Protein AF-A0A1M7HIS0-F1 (afdb_monomer)

Structure (mmCIF, N/CA/C/O backbone):
data_AF-A0A1M7HIS0-F1
#
_entry.id   AF-A0A1M7HIS0-F1
#
loop_
_atom_site.group_PDB
_atom_site.id
_atom_site.type_symbol
_atom_site.label_atom_id
_atom_site.label_alt_id
_atom_site.label_comp_id
_atom_site.label_asym_id
_atom_site.label_entity_id
_atom_site.label_seq_id
_atom_site.pdbx_PDB_ins_code
_atom_site.Cartn_x
_atom_site.Cartn_y
_atom_site.Cartn_z
_atom_site.occupancy
_atom_site.B_iso_or_equiv
_atom_site.auth_seq_id
_atom_site.auth_comp_id
_atom_site.auth_asym_id
_atom_site.auth_atom_id
_atom_site.pdbx_PDB_model_num
ATOM 1 N N . MET A 1 1 ? -2.632 57.194 32.884 1.00 37.06 1 MET A N 1
ATOM 2 C CA . MET A 1 1 ? -2.176 55.963 32.202 1.00 37.06 1 MET A CA 1
ATOM 3 C C . MET A 1 1 ? -2.025 54.910 33.294 1.00 37.06 1 MET A C 1
ATOM 5 O O . MET A 1 1 ? -1.123 55.061 34.099 1.00 37.06 1 MET A O 1
ATOM 9 N N . ALA A 1 2 ? -3.115 54.205 33.634 1.00 34.66 2 ALA A N 1
ATOM 10 C CA . ALA A 1 2 ? -3.348 52.777 33.327 1.00 34.66 2 ALA A CA 1
ATOM 11 C C . ALA A 1 2 ? -2.191 51.899 33.863 1.00 34.66 2 ALA A C 1
ATOM 13 O O . ALA A 1 2 ? -1.067 52.081 33.424 1.00 34.66 2 ALA A O 1
ATOM 14 N N . ASN A 1 3 ? -2.358 50.978 34.816 1.00 36.12 3 ASN A N 1
ATOM 15 C CA . ASN A 1 3 ? -3.342 49.897 34.846 1.00 36.12 3 ASN A CA 1
ATOM 16 C C . ASN A 1 3 ? -3.381 49.241 36.252 1.00 36.12 3 ASN A C 1
ATOM 18 O O . ASN A 1 3 ? -2.328 48.902 36.793 1.00 36.12 3 ASN A O 1
ATOM 22 N N . GLU A 1 4 ? -4.575 49.052 36.818 1.00 37.16 4 GLU A N 1
ATOM 23 C CA . GLU A 1 4 ? -4.852 48.099 37.906 1.00 37.16 4 GLU A CA 1
ATOM 24 C C . GLU A 1 4 ? -4.937 46.672 37.331 1.00 37.16 4 GLU A C 1
ATOM 26 O O . GLU A 1 4 ? -5.212 46.532 36.147 1.00 37.16 4 GLU A O 1
ATOM 31 N N . THR A 1 5 ? -4.730 45.631 38.151 1.00 46.78 5 THR A N 1
ATOM 32 C CA . THR A 1 5 ? -5.273 44.238 38.075 1.00 46.78 5 THR A CA 1
ATOM 33 C C . THR A 1 5 ? -4.221 43.283 38.668 1.00 46.78 5 THR A C 1
ATOM 35 O O . THR A 1 5 ? -3.209 42.982 38.046 1.00 46.78 5 THR A O 1
ATOM 38 N N . ILE A 1 6 ? -4.272 43.011 39.976 1.00 43.75 6 ILE A N 1
ATOM 39 C CA . ILE A 1 6 ? -4.890 41.818 40.597 1.00 43.75 6 ILE A CA 1
ATOM 40 C C . ILE A 1 6 ? -4.228 40.502 40.143 1.00 43.75 6 ILE A C 1
ATOM 42 O O . ILE A 1 6 ? -4.586 39.908 39.132 1.00 43.75 6 ILE A O 1
ATOM 46 N N . PHE A 1 7 ? -3.302 40.009 40.972 1.00 39.84 7 PHE A N 1
ATOM 47 C CA . PHE A 1 7 ? -2.852 38.616 40.980 1.00 39.84 7 PHE A CA 1
ATOM 48 C C . PHE A 1 7 ? -3.925 37.777 41.695 1.00 39.84 7 PHE A C 1
ATOM 50 O O . PHE A 1 7 ? -3.971 37.717 42.925 1.00 39.84 7 PHE A O 1
ATOM 57 N N . ALA A 1 8 ? -4.832 37.167 40.934 1.00 41.25 8 ALA A N 1
ATOM 58 C CA . ALA A 1 8 ? -5.774 36.193 41.472 1.00 41.25 8 ALA A CA 1
ATOM 59 C C . ALA A 1 8 ? -5.041 34.865 41.732 1.00 41.25 8 ALA A C 1
ATOM 61 O O . ALA A 1 8 ? -4.539 34.226 40.809 1.00 41.25 8 ALA A O 1
ATOM 62 N N . ARG A 1 9 ? -4.983 34.452 43.005 1.00 35.56 9 ARG A N 1
ATOM 63 C CA . ARG A 1 9 ? -4.682 33.072 43.409 1.00 35.56 9 ARG A CA 1
ATOM 64 C C . ARG A 1 9 ? -5.727 32.148 42.777 1.00 35.56 9 ARG A C 1
ATOM 66 O O . ARG A 1 9 ? -6.911 32.279 43.065 1.00 35.56 9 ARG A O 1
ATOM 73 N N . GLN A 1 10 ? -5.292 31.211 41.941 1.00 39.22 10 GLN A N 1
ATOM 74 C CA . GLN A 1 10 ? -6.091 30.036 41.607 1.00 39.22 10 GLN A CA 1
ATOM 75 C C . GLN A 1 10 ? -5.966 29.031 42.752 1.00 39.22 10 GLN A C 1
ATOM 77 O O . GLN A 1 10 ? -4.927 28.393 42.925 1.00 39.22 10 GLN A O 1
ATOM 82 N N . ASP A 1 11 ? -7.035 28.895 43.531 1.00 35.03 11 ASP A N 1
ATOM 83 C CA . ASP A 1 11 ? -7.214 27.790 44.464 1.00 35.03 11 ASP A CA 1
ATOM 84 C C . ASP A 1 11 ? -7.424 26.502 43.657 1.00 35.03 11 ASP A C 1
ATOM 86 O O . ASP A 1 11 ? -8.519 26.198 43.178 1.00 35.03 11 ASP A O 1
ATOM 90 N N . ASN A 1 12 ? -6.342 25.746 43.469 1.00 37.78 12 ASN A N 1
ATOM 91 C CA . ASN A 1 12 ? -6.375 24.436 42.835 1.00 37.78 12 ASN A CA 1
ATOM 92 C C . ASN A 1 12 ? -7.004 23.424 43.807 1.00 37.78 12 ASN A C 1
ATOM 94 O O . ASN A 1 12 ? -6.321 22.762 44.591 1.00 37.78 12 ASN A O 1
ATOM 98 N N . LYS A 1 13 ? -8.337 23.348 43.803 1.00 37.91 13 LYS A N 1
ATOM 99 C CA . LYS A 1 13 ? -9.093 22.335 44.539 1.00 37.91 13 LYS A CA 1
ATOM 100 C C . LYS A 1 13 ? -8.901 20.989 43.842 1.00 37.91 13 LYS A C 1
ATOM 102 O O . LYS A 1 13 ? -9.605 20.663 42.891 1.00 37.91 13 LYS A O 1
ATOM 107 N N . VAL A 1 14 ? -7.946 20.209 44.345 1.00 34.69 14 VAL A N 1
ATOM 108 C CA . VAL A 1 14 ? -7.766 18.791 44.019 1.00 34.69 14 VAL A CA 1
ATOM 109 C C . VAL A 1 14 ? -9.057 18.059 44.389 1.00 34.69 14 VAL A C 1
ATOM 111 O O . VAL A 1 14 ? -9.329 17.793 45.560 1.00 34.69 14 VAL A O 1
ATOM 114 N N . VAL A 1 15 ? -9.897 17.777 43.395 1.00 37.09 15 VAL A N 1
ATOM 115 C CA . VAL A 1 15 ? -11.050 16.893 43.562 1.00 37.09 15 VAL A CA 1
ATOM 116 C C . VAL A 1 15 ? -10.524 15.468 43.459 1.00 37.09 15 VAL A C 1
ATOM 118 O O . VAL A 1 15 ? -10.283 14.955 42.370 1.00 37.09 15 VAL A O 1
ATOM 121 N N . ALA A 1 16 ? -10.321 14.839 44.615 1.00 36.25 16 ALA A N 1
ATOM 122 C CA . ALA A 1 16 ? -10.183 13.396 44.705 1.00 36.25 16 ALA A CA 1
ATOM 123 C C . ALA A 1 16 ? -11.485 12.760 44.193 1.00 36.25 16 ALA A C 1
ATOM 125 O O . ALA A 1 16 ? -12.543 12.935 44.799 1.00 36.25 16 ALA A O 1
ATOM 126 N N . VAL A 1 17 ? -11.412 12.053 43.065 1.00 37.41 17 VAL A N 1
ATOM 127 C CA . VAL A 1 17 ? -12.496 11.191 42.586 1.00 37.41 17 VAL A CA 1
ATOM 128 C C . VAL A 1 17 ? -12.110 9.750 42.880 1.00 37.41 17 VAL A C 1
ATOM 130 O O . VAL A 1 17 ? -10.988 9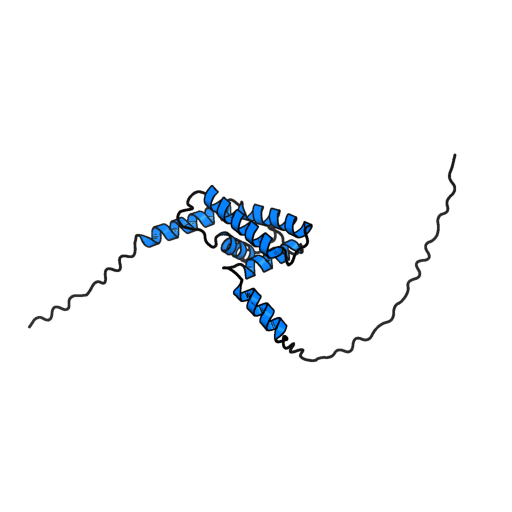.319 42.629 1.00 37.41 17 VAL A O 1
ATOM 133 N N . ALA A 1 18 ? -13.063 9.072 43.504 1.00 37.25 18 ALA A N 1
ATOM 134 C CA . ALA A 1 18 ? -12.930 7.821 44.214 1.00 37.25 18 ALA A CA 1
ATOM 135 C C . ALA A 1 18 ? -12.470 6.637 43.353 1.00 37.25 18 ALA A C 1
ATOM 137 O 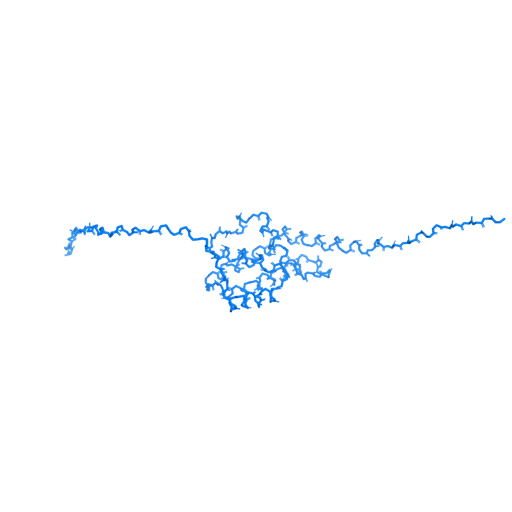O . ALA A 1 18 ? -12.907 6.440 42.218 1.00 37.25 18 ALA A O 1
ATOM 138 N N . ASP A 1 19 ? -11.646 5.818 44.000 1.00 37.44 19 ASP A N 1
ATOM 139 C CA . ASP A 1 19 ? -11.309 4.439 43.676 1.00 37.44 19 ASP A CA 1
ATOM 140 C C . ASP A 1 19 ? -12.570 3.623 43.340 1.00 37.44 19 ASP A C 1
ATOM 142 O O . ASP A 1 19 ? -13.449 3.414 44.178 1.00 37.44 19 ASP A O 1
ATOM 146 N N . SER A 1 20 ? -12.679 3.191 42.084 1.00 43.84 20 SER A N 1
ATOM 147 C CA . SER A 1 20 ? -13.661 2.196 41.659 1.00 43.84 20 SER A CA 1
ATOM 148 C C . SER A 1 20 ? -12.930 0.891 41.396 1.00 43.84 20 SER A C 1
ATOM 150 O O . SER A 1 20 ? -12.387 0.653 40.318 1.00 43.84 20 SER A O 1
ATOM 152 N N . THR A 1 21 ? -12.955 0.046 42.420 1.00 39.78 21 THR A N 1
ATOM 153 C CA . THR A 1 21 ? -12.599 -1.372 42.411 1.00 39.78 21 THR A CA 1
ATOM 154 C C . THR A 1 21 ? -13.167 -2.089 41.179 1.00 39.78 21 THR A C 1
ATOM 156 O O . THR A 1 21 ? -14.321 -2.522 41.134 1.00 39.78 21 THR A O 1
ATOM 159 N N . ARG A 1 22 ? -12.336 -2.251 40.143 1.00 36.84 22 ARG A N 1
ATOM 160 C CA . ARG A 1 22 ? -12.665 -3.075 38.979 1.00 36.84 22 ARG A CA 1
ATOM 161 C C . ARG A 1 22 ? -12.448 -4.537 39.354 1.00 36.84 22 ARG A C 1
ATOM 163 O O . ARG A 1 22 ? -11.321 -5.016 39.373 1.00 36.84 22 ARG A O 1
ATOM 170 N N . LYS A 1 23 ? -13.547 -5.241 39.643 1.00 39.19 23 LYS A N 1
ATOM 171 C CA . LYS A 1 23 ? -13.586 -6.708 39.728 1.00 39.19 23 LYS A CA 1
ATOM 172 C C . LYS A 1 23 ? -12.893 -7.313 38.502 1.00 39.19 23 LYS A C 1
ATOM 174 O O . LYS A 1 23 ? -13.383 -7.171 37.379 1.00 39.19 23 LYS A O 1
ATOM 179 N N . GLU A 1 24 ? -11.782 -8.005 38.733 1.00 42.56 24 GLU A N 1
ATOM 180 C CA . GLU A 1 24 ? -11.226 -8.972 37.794 1.00 42.56 24 GLU A CA 1
ATOM 181 C C . GLU A 1 24 ? -12.292 -10.037 37.525 1.00 42.56 24 GLU A C 1
ATOM 183 O O . GLU A 1 24 ? -12.620 -10.856 38.381 1.00 42.56 24 GLU A O 1
ATOM 188 N N . SER A 1 25 ? -12.871 -10.003 36.327 1.00 43.59 25 SER A N 1
ATOM 189 C CA . SER A 1 25 ? -13.563 -11.160 35.774 1.00 43.59 25 SER A CA 1
ATOM 190 C C . SER A 1 25 ? -12.590 -11.847 34.829 1.00 43.59 25 SER A C 1
ATOM 192 O O . SER A 1 25 ? -12.404 -11.457 33.678 1.00 43.59 25 SER A O 1
ATOM 194 N N . THR A 1 26 ? -11.946 -12.888 35.345 1.00 50.12 26 THR A N 1
ATOM 195 C CA . THR A 1 26 ? -11.249 -13.929 34.588 1.00 50.12 26 THR A CA 1
ATOM 196 C C . THR A 1 26 ? -12.270 -14.764 33.806 1.00 50.12 26 THR A C 1
ATOM 198 O O . THR A 1 26 ? -12.455 -15.956 34.023 1.00 50.12 26 THR A O 1
ATOM 201 N N . GLY A 1 27 ? -12.986 -14.122 32.885 1.00 42.59 27 GLY A N 1
ATOM 202 C CA . GLY A 1 27 ? -13.802 -14.792 31.885 1.00 42.59 27 GLY A CA 1
ATOM 203 C C . GLY A 1 27 ? -13.001 -14.878 30.598 1.00 42.59 27 GLY A C 1
ATOM 204 O O . GLY A 1 27 ? -12.627 -13.850 30.042 1.00 42.59 27 GLY A O 1
ATOM 205 N N . LYS A 1 28 ? -12.738 -16.089 30.098 1.00 54.22 28 LYS A N 1
ATOM 206 C CA . LYS A 1 28 ? -12.338 -16.290 28.699 1.00 54.22 28 LYS A CA 1
ATOM 207 C C . LYS A 1 28 ? -13.404 -15.639 27.815 1.00 54.22 28 LYS A C 1
ATOM 209 O O . LYS A 1 28 ? -14.455 -16.227 27.577 1.00 54.22 28 LYS A O 1
ATOM 214 N N . VAL A 1 29 ? -13.147 -14.422 27.347 1.00 49.34 29 VAL A N 1
ATOM 215 C CA . VAL A 1 29 ? -14.004 -13.738 26.381 1.00 49.34 29 VAL A CA 1
ATOM 216 C C . VAL A 1 29 ? -13.754 -14.397 25.025 1.00 49.34 29 VAL A C 1
ATOM 218 O O . VAL A 1 29 ? -12.969 -13.916 24.214 1.00 49.34 29 VAL A O 1
ATOM 221 N N . SER A 1 30 ? -14.404 -15.533 24.776 1.00 57.59 30 SER A N 1
ATOM 222 C CA . SER A 1 30 ? -14.676 -15.952 23.404 1.00 57.59 30 SER A CA 1
ATOM 223 C C . SER A 1 30 ? -15.730 -14.984 22.869 1.00 57.59 30 SER A C 1
ATOM 225 O O . SER A 1 30 ? -16.927 -15.176 23.055 1.00 57.59 30 SER A O 1
ATOM 227 N N . LYS A 1 31 ? -15.281 -13.858 22.308 1.00 64.31 31 LYS A N 1
ATOM 228 C CA . LYS A 1 31 ? -16.148 -12.956 21.545 1.00 64.31 31 LYS A CA 1
ATOM 229 C C . LYS A 1 31 ? -16.500 -13.682 20.252 1.00 64.31 31 LYS A C 1
ATOM 231 O O . LYS A 1 31 ? -15.725 -13.671 19.300 1.00 64.31 31 LYS A O 1
ATOM 236 N N . THR A 1 32 ? -17.645 -14.351 20.229 1.00 75.50 32 THR A N 1
ATOM 237 C CA . THR A 1 32 ? -18.274 -14.760 18.975 1.00 75.50 32 THR A CA 1
ATOM 238 C C . THR A 1 32 ? -18.645 -13.484 18.222 1.00 75.50 32 THR A C 1
ATOM 240 O O . THR A 1 32 ? -19.457 -12.705 18.722 1.00 75.50 32 THR A O 1
ATOM 243 N N . LEU A 1 33 ? -18.013 -13.236 17.069 1.00 77.88 33 LEU A N 1
ATOM 244 C CA . LEU A 1 33 ? -18.424 -12.167 16.153 1.00 77.88 33 LEU A CA 1
ATOM 245 C C . LEU A 1 33 ? -19.894 -12.379 15.789 1.00 77.88 33 LEU A C 1
ATOM 247 O O . LEU A 1 33 ? -20.310 -13.515 15.553 1.00 77.88 33 LEU A O 1
ATOM 251 N N . SER A 1 34 ? -20.676 -11.306 15.740 1.00 89.75 34 SER A N 1
ATOM 252 C CA . SER A 1 34 ? -22.050 -11.403 15.255 1.00 89.75 34 SER A CA 1
ATOM 253 C C . SER A 1 34 ? -22.068 -11.804 13.776 1.00 89.75 34 SER A C 1
ATOM 255 O O . SER A 1 34 ? -21.157 -11.476 13.009 1.00 89.75 34 SER A O 1
ATOM 257 N N . ASP A 1 35 ? -23.143 -12.461 13.335 1.00 89.12 35 ASP A N 1
ATOM 258 C CA . ASP A 1 35 ? -23.316 -12.842 11.926 1.00 89.12 35 ASP A CA 1
ATOM 259 C C . ASP A 1 35 ? -23.242 -11.637 10.975 1.00 89.12 35 ASP A C 1
ATOM 261 O O . ASP A 1 35 ? -22.840 -11.768 9.817 1.00 89.12 35 ASP A O 1
ATOM 265 N N . MET A 1 36 ? -23.624 -10.450 11.453 1.00 92.06 36 MET A N 1
ATOM 266 C CA . MET A 1 36 ? -23.539 -9.206 10.688 1.00 92.06 36 MET A CA 1
ATOM 267 C C . MET A 1 36 ? -22.093 -8.739 10.533 1.00 92.06 36 MET A C 1
ATOM 269 O O . MET A 1 36 ? -21.671 -8.453 9.413 1.00 92.06 36 MET A O 1
ATOM 273 N N . GLU A 1 37 ? -21.311 -8.726 11.612 1.00 92.69 37 GLU A N 1
ATOM 274 C CA . GLU A 1 37 ? -19.883 -8.389 11.557 1.00 92.69 37 GLU A CA 1
ATOM 275 C C . GLU A 1 37 ? -19.120 -9.372 10.660 1.00 92.69 37 GLU A C 1
ATOM 277 O O . GLU A 1 37 ? -18.329 -8.956 9.813 1.00 92.69 37 GLU A O 1
ATOM 282 N N . ALA A 1 38 ? -19.424 -10.670 10.754 1.00 92.75 38 ALA A N 1
ATOM 283 C CA . ALA A 1 38 ? -18.827 -11.687 9.893 1.00 92.75 38 ALA A CA 1
ATOM 284 C C . ALA A 1 38 ? -19.143 -11.456 8.402 1.00 92.75 38 ALA A C 1
ATOM 286 O O . ALA A 1 38 ? -18.269 -11.621 7.545 1.00 92.75 38 ALA A O 1
ATOM 287 N N . LYS A 1 39 ? -20.373 -11.035 8.070 1.00 94.62 39 LYS A N 1
ATOM 288 C CA . LYS A 1 39 ? -20.764 -10.676 6.694 1.00 94.62 39 LYS A CA 1
ATOM 289 C C . LYS A 1 39 ? -20.040 -9.427 6.195 1.00 94.62 39 LYS A C 1
ATOM 291 O O . LYS A 1 39 ? -19.602 -9.416 5.046 1.00 94.62 39 LYS A O 1
ATOM 296 N N . VAL A 1 40 ? -19.892 -8.405 7.038 1.00 93.31 40 VAL A N 1
ATOM 297 C CA . VAL A 1 40 ? -19.150 -7.179 6.698 1.00 93.31 40 VAL A CA 1
ATOM 298 C C . VAL A 1 40 ? -17.685 -7.505 6.412 1.00 93.31 40 VAL A C 1
ATOM 300 O O . VAL A 1 40 ? -17.183 -7.138 5.352 1.00 93.31 40 VAL A O 1
ATOM 303 N N . ILE A 1 41 ? -17.032 -8.276 7.287 1.00 93.06 41 ILE A N 1
ATOM 304 C CA . ILE A 1 41 ? -15.637 -8.704 7.104 1.00 93.06 41 ILE A CA 1
ATOM 305 C C . ILE A 1 41 ? -15.489 -9.527 5.822 1.00 93.06 41 ILE A C 1
ATOM 307 O O . ILE A 1 41 ? -14.595 -9.263 5.022 1.00 93.06 41 ILE A O 1
ATOM 311 N N . ARG A 1 42 ? -16.389 -10.489 5.571 1.00 94.88 42 ARG A N 1
ATOM 312 C CA . ARG A 1 42 ? -16.368 -11.279 4.330 1.00 94.88 42 ARG A CA 1
ATOM 313 C C . ARG A 1 42 ? -16.458 -10.384 3.095 1.00 94.88 42 ARG A C 1
ATOM 315 O O . ARG A 1 42 ? -15.688 -10.583 2.162 1.00 94.88 42 ARG A O 1
ATOM 322 N N . ARG A 1 43 ? -17.376 -9.413 3.089 1.00 95.12 43 ARG A N 1
ATOM 323 C CA . ARG A 1 43 ? -17.559 -8.498 1.956 1.00 95.12 43 ARG A CA 1
ATOM 324 C C . ARG A 1 43 ? -16.338 -7.609 1.745 1.00 95.12 43 ARG A C 1
ATOM 326 O O . ARG A 1 43 ? -15.933 -7.412 0.607 1.00 95.12 43 ARG A O 1
ATOM 333 N N . PHE A 1 44 ? -15.742 -7.114 2.828 1.00 93.50 44 PHE A N 1
ATOM 334 C CA . PHE A 1 44 ? -14.494 -6.361 2.771 1.00 93.50 44 PHE A CA 1
ATOM 335 C C . PHE A 1 44 ? -13.385 -7.195 2.123 1.00 93.50 44 PHE A C 1
ATOM 337 O O . PHE A 1 44 ? -12.845 -6.781 1.104 1.00 93.50 44 PHE A O 1
ATOM 344 N N . LEU A 1 45 ? -13.124 -8.404 2.632 1.00 94.50 45 LEU A N 1
ATOM 345 C CA . LEU A 1 45 ? -12.077 -9.290 2.110 1.00 94.50 45 LEU A CA 1
ATOM 346 C C . LEU A 1 45 ? -12.300 -9.689 0.643 1.00 94.50 45 LEU A C 1
ATOM 348 O O . LEU A 1 45 ? -11.339 -9.809 -0.107 1.00 94.50 45 LEU A O 1
ATOM 352 N N . GLN A 1 46 ? -13.555 -9.878 0.223 1.00 95.44 46 GLN A N 1
ATOM 353 C CA . GLN A 1 46 ? -13.905 -10.184 -1.171 1.00 95.44 46 GLN A CA 1
ATOM 354 C C . GLN A 1 46 ? -13.623 -9.029 -2.140 1.00 95.44 46 GLN A C 1
ATOM 356 O O . GLN A 1 46 ? -13.452 -9.275 -3.330 1.00 95.44 46 GLN A O 1
ATOM 361 N N . ASN A 1 47 ? -13.587 -7.795 -1.637 1.00 94.25 47 ASN A N 1
ATOM 362 C CA . ASN A 1 47 ? -13.354 -6.596 -2.435 1.00 94.25 47 ASN A CA 1
ATOM 363 C C . ASN A 1 47 ? -11.885 -6.149 -2.439 1.00 94.25 47 ASN A C 1
ATOM 365 O O . ASN A 1 47 ? -11.570 -5.159 -3.095 1.00 94.25 47 ASN A O 1
ATOM 369 N N . LEU A 1 48 ? -10.995 -6.833 -1.714 1.00 94.75 48 LEU A N 1
ATOM 370 C CA . LEU A 1 48 ? -9.575 -6.494 -1.696 1.00 94.75 48 LEU A CA 1
ATOM 371 C C . LEU A 1 48 ? -8.870 -7.021 -2.944 1.00 94.75 48 LEU A C 1
ATOM 373 O O . LEU A 1 48 ? -8.984 -8.192 -3.309 1.00 94.75 48 LEU A O 1
ATOM 377 N N . GLY A 1 49 ? -8.090 -6.147 -3.566 1.00 94.12 49 GLY A N 1
ATOM 378 C CA . GLY A 1 49 ? -7.134 -6.493 -4.597 1.00 94.12 49 GLY A CA 1
ATOM 379 C C . GLY A 1 49 ? -5.840 -7.103 -4.040 1.00 94.12 49 GLY A C 1
ATOM 380 O O . GLY A 1 49 ? -5.639 -7.217 -2.824 1.00 94.12 49 GLY A O 1
ATOM 381 N N . PRO A 1 50 ? -4.917 -7.491 -4.936 1.00 95.06 50 PRO A N 1
ATOM 382 C CA . PRO A 1 50 ? -3.625 -8.052 -4.557 1.00 95.06 50 PRO A CA 1
ATOM 383 C C . PRO A 1 50 ? -2.847 -7.132 -3.612 1.00 95.06 50 PRO A C 1
ATOM 385 O O . PRO A 1 50 ? -2.671 -5.949 -3.901 1.00 95.06 50 PRO A O 1
ATOM 388 N N . TYR A 1 51 ? -2.367 -7.697 -2.499 1.00 96.94 51 TYR A N 1
ATOM 389 C CA . TYR A 1 51 ? -1.567 -7.017 -1.466 1.00 96.94 51 TYR A CA 1
ATOM 390 C C . TYR A 1 51 ? -2.245 -5.804 -0.801 1.00 96.94 51 TYR A C 1
ATOM 392 O O . TYR A 1 51 ? -1.623 -5.109 -0.002 1.00 96.94 51 TYR A O 1
ATOM 400 N N . GLU A 1 52 ? -3.518 -5.543 -1.103 1.00 96.50 52 GLU A N 1
ATOM 401 C CA . GLU A 1 52 ? -4.217 -4.339 -0.653 1.00 96.50 52 GLU A CA 1
ATOM 402 C C . GLU A 1 52 ? -4.466 -4.352 0.856 1.00 96.50 52 GLU A C 1
ATOM 404 O O . GLU A 1 52 ? -4.362 -3.315 1.498 1.00 96.50 52 GLU A O 1
ATOM 409 N N . ALA A 1 53 ? -4.732 -5.525 1.438 1.00 96.31 53 ALA A N 1
ATOM 410 C CA . ALA A 1 53 ? -4.933 -5.672 2.880 1.00 96.31 53 ALA A CA 1
ATOM 411 C C . ALA A 1 53 ? -3.725 -5.160 3.684 1.00 96.31 53 ALA A C 1
ATOM 413 O O . ALA A 1 53 ? -3.875 -4.364 4.611 1.00 96.31 53 ALA A O 1
ATOM 414 N N . ASP A 1 54 ? -2.528 -5.614 3.307 1.00 97.25 54 ASP A N 1
ATOM 415 C CA . ASP A 1 54 ? -1.285 -5.258 3.987 1.00 97.25 54 ASP A CA 1
ATOM 416 C C . ASP A 1 54 ? -0.935 -3.788 3.756 1.00 97.25 54 ASP A C 1
ATOM 418 O O . ASP A 1 54 ? -0.550 -3.093 4.695 1.00 97.25 54 ASP A O 1
ATOM 422 N N . ALA A 1 55 ? -1.135 -3.296 2.530 1.00 97.62 55 ALA A N 1
ATOM 423 C CA . ALA A 1 55 ? -0.919 -1.894 2.201 1.00 97.62 55 ALA A CA 1
ATOM 424 C C . ALA A 1 55 ? -1.866 -0.970 2.983 1.00 97.62 55 ALA A C 1
ATOM 426 O O . ALA A 1 55 ? -1.413 0.029 3.535 1.00 97.62 55 ALA A O 1
ATOM 427 N N . LEU A 1 56 ? -3.151 -1.329 3.108 1.00 97.19 56 LEU A N 1
ATOM 428 C CA . LEU A 1 56 ? -4.123 -0.592 3.922 1.00 97.19 56 LEU A CA 1
ATOM 429 C C . LEU A 1 56 ? -3.728 -0.585 5.396 1.00 97.19 56 LEU A C 1
ATOM 431 O O . LEU A 1 56 ? -3.766 0.466 6.028 1.00 97.19 56 LEU A O 1
ATOM 435 N N . ARG A 1 57 ? -3.310 -1.731 5.948 1.00 96.81 57 ARG A N 1
ATOM 436 C CA . ARG A 1 57 ? -2.846 -1.811 7.341 1.00 96.81 57 ARG A CA 1
ATOM 437 C C . ARG A 1 57 ? -1.707 -0.823 7.602 1.00 96.81 57 ARG A C 1
ATOM 439 O O . ARG A 1 57 ? -1.729 -0.133 8.619 1.00 96.81 57 ARG A O 1
ATOM 446 N N . ILE A 1 58 ? -0.719 -0.779 6.709 1.00 97.75 58 ILE A N 1
ATOM 447 C CA . ILE A 1 58 ? 0.452 0.098 6.841 1.00 97.75 58 ILE A CA 1
ATOM 448 C C . ILE A 1 58 ? 0.041 1.557 6.673 1.00 97.75 58 ILE A C 1
ATOM 450 O O . ILE A 1 58 ? 0.354 2.375 7.530 1.00 97.75 58 ILE A O 1
ATOM 454 N N . ALA A 1 59 ? -0.716 1.880 5.626 1.00 97.06 59 ALA A N 1
ATOM 455 C CA . ALA A 1 59 ? -1.105 3.253 5.342 1.00 97.06 59 ALA A CA 1
ATOM 456 C C . ALA A 1 59 ? -2.016 3.845 6.435 1.00 97.06 59 ALA A C 1
ATOM 458 O O . ALA A 1 59 ? -1.863 5.008 6.794 1.00 97.06 59 ALA A O 1
ATOM 459 N N . ILE A 1 60 ? -2.900 3.045 7.045 1.00 96.31 60 ILE A N 1
ATOM 460 C CA . ILE A 1 60 ? -3.676 3.466 8.225 1.00 96.31 60 ILE A CA 1
ATOM 461 C C . ILE A 1 60 ? -2.751 3.718 9.424 1.00 96.31 60 ILE A C 1
ATOM 463 O O . ILE A 1 60 ? -2.914 4.712 10.127 1.00 96.31 60 ILE A O 1
ATOM 467 N N . ALA A 1 61 ? -1.752 2.861 9.658 1.00 96.12 61 ALA A N 1
ATOM 468 C CA . ALA A 1 61 ? -0.778 3.087 10.727 1.00 96.12 61 ALA A CA 1
ATOM 469 C C . ALA A 1 61 ? 0.056 4.361 10.494 1.00 96.12 61 ALA A C 1
ATOM 471 O O . ALA A 1 61 ? 0.357 5.068 11.457 1.00 96.12 61 ALA A O 1
ATOM 472 N N . MET A 1 62 ? 0.371 4.675 9.234 1.00 96.00 62 MET A N 1
ATOM 473 C CA . MET A 1 62 ? 1.011 5.933 8.846 1.00 96.00 62 MET A CA 1
ATOM 474 C C . MET A 1 62 ? 0.099 7.139 9.095 1.00 96.00 62 MET A C 1
ATOM 476 O O . MET A 1 62 ? 0.517 8.107 9.720 1.00 96.00 62 MET A O 1
ATOM 480 N N . ALA A 1 63 ? -1.175 7.058 8.700 1.00 95.56 63 ALA A N 1
ATOM 481 C CA . ALA A 1 63 ? -2.165 8.110 8.942 1.00 95.56 63 ALA A CA 1
ATOM 482 C C . ALA A 1 63 ? -2.419 8.375 10.441 1.00 95.56 63 ALA A C 1
ATOM 484 O O . ALA A 1 63 ? -2.720 9.502 10.840 1.00 95.56 63 ALA A O 1
ATOM 485 N N . ASP A 1 64 ? -2.275 7.348 11.281 1.00 94.25 64 ASP A N 1
ATOM 486 C CA . ASP A 1 64 ? -2.311 7.456 12.743 1.00 94.25 64 ASP A CA 1
ATOM 487 C C . ASP A 1 64 ? -1.007 8.021 13.346 1.00 94.25 64 ASP A C 1
ATOM 489 O O . ASP A 1 64 ? -0.929 8.206 14.562 1.00 94.25 64 ASP A O 1
ATOM 493 N N . GLY A 1 65 ? 0.033 8.252 12.537 1.00 93.25 65 GLY A N 1
ATOM 494 C CA . GLY A 1 65 ? 1.350 8.713 12.984 1.00 93.25 65 GLY A CA 1
ATOM 495 C C . GLY A 1 65 ? 2.141 7.673 13.783 1.00 93.25 65 GLY A C 1
ATOM 496 O O . GLY A 1 65 ? 3.036 8.030 14.546 1.00 93.25 65 GLY A O 1
ATOM 497 N N . LYS A 1 66 ? 1.797 6.382 13.666 1.00 94.25 66 LYS A N 1
ATOM 498 C CA . LYS A 1 66 ? 2.493 5.285 14.369 1.00 94.25 66 LYS A CA 1
ATOM 499 C C . LYS A 1 66 ? 3.788 4.880 13.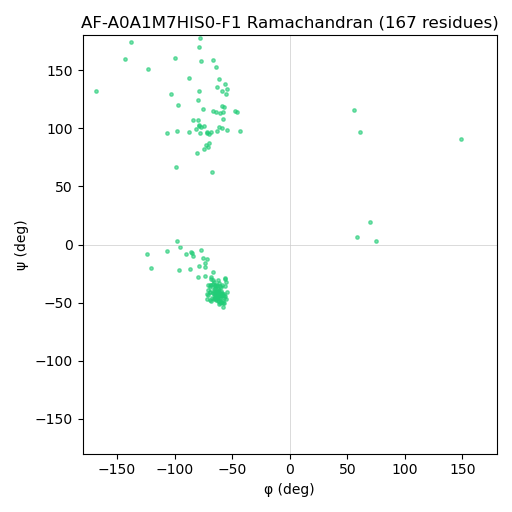673 1.00 94.25 66 LYS A C 1
ATOM 501 O O . LYS A 1 66 ? 4.688 4.357 14.323 1.00 94.25 66 LYS A O 1
ATOM 506 N N . VAL A 1 67 ? 3.827 5.075 12.362 1.00 93.69 67 VAL A N 1
ATOM 507 C CA . VAL A 1 67 ? 4.961 4.824 11.475 1.00 93.69 67 VAL A CA 1
ATOM 508 C C . VAL A 1 67 ? 4.981 5.922 10.413 1.00 93.69 67 VAL A C 1
ATOM 510 O O . VAL A 1 67 ? 3.969 6.561 10.157 1.00 93.69 67 VAL A O 1
ATOM 513 N N . ASP A 1 68 ? 6.121 6.127 9.784 1.00 92.25 68 ASP A N 1
ATOM 514 C CA . ASP A 1 68 ? 6.317 7.008 8.636 1.00 92.25 68 ASP A CA 1
ATOM 515 C C . ASP A 1 68 ? 7.228 6.304 7.623 1.00 92.25 68 ASP A C 1
ATOM 517 O O . ASP A 1 68 ? 7.779 5.239 7.905 1.00 92.25 68 ASP A O 1
ATOM 521 N N . ILE A 1 69 ? 7.419 6.906 6.450 1.00 91.12 69 ILE A N 1
ATOM 522 C CA . ILE A 1 69 ? 8.224 6.338 5.357 1.00 91.12 69 ILE A CA 1
ATOM 523 C C . ILE A 1 69 ? 9.662 6.002 5.799 1.00 91.12 69 ILE A C 1
ATOM 525 O O . ILE A 1 69 ? 10.276 5.074 5.276 1.00 91.12 69 ILE A O 1
ATOM 529 N N . THR A 1 70 ? 10.202 6.741 6.773 1.00 90.44 70 THR A N 1
ATOM 530 C CA . THR A 1 70 ? 11.585 6.596 7.252 1.00 90.44 70 THR A CA 1
ATOM 531 C C . THR A 1 70 ? 11.736 5.532 8.338 1.00 90.44 70 THR A C 1
ATOM 533 O O . THR A 1 70 ? 12.830 5.012 8.550 1.00 90.44 70 THR A O 1
ATOM 536 N N . THR A 1 71 ? 10.638 5.187 9.010 1.00 94.31 71 THR A N 1
ATOM 537 C CA . THR A 1 71 ? 10.588 4.250 10.138 1.00 94.31 71 THR A CA 1
ATOM 538 C C . THR A 1 71 ? 9.972 2.902 9.770 1.00 94.31 71 THR A C 1
ATOM 540 O O . THR A 1 71 ? 10.000 1.986 10.594 1.00 94.31 71 THR A O 1
ATOM 543 N N . LEU A 1 72 ? 9.458 2.744 8.541 1.00 95.12 72 LEU A N 1
ATOM 544 C CA . LEU A 1 72 ? 8.940 1.467 8.049 1.00 95.12 72 LEU A CA 1
ATOM 545 C C . LEU A 1 72 ? 9.979 0.350 8.172 1.00 95.12 72 LEU A C 1
ATOM 547 O O . LEU A 1 72 ? 11.124 0.475 7.724 1.00 95.12 72 LEU A O 1
ATOM 551 N N . THR A 1 73 ? 9.540 -0.794 8.691 1.00 96.62 73 THR A N 1
ATOM 552 C CA . THR A 1 73 ? 10.350 -2.016 8.690 1.00 96.62 73 THR A CA 1
ATOM 553 C C . THR A 1 73 ? 10.563 -2.536 7.265 1.00 96.62 73 THR A C 1
ATOM 555 O O . THR A 1 73 ? 9.775 -2.255 6.360 1.00 96.62 73 THR A O 1
ATOM 558 N N . SER A 1 74 ? 11.600 -3.350 7.049 1.00 95.50 74 SER A N 1
ATOM 559 C CA . SER A 1 74 ? 11.870 -3.945 5.730 1.00 95.50 74 SER A CA 1
ATOM 560 C C . SER A 1 74 ? 10.679 -4.741 5.180 1.00 95.50 74 SER A C 1
ATOM 562 O O . SER A 1 74 ? 10.411 -4.704 3.980 1.00 95.50 74 SER A O 1
ATOM 564 N N . ASP A 1 75 ? 9.933 -5.421 6.054 1.00 96.44 75 ASP A N 1
ATOM 565 C CA . ASP A 1 75 ? 8.744 -6.183 5.667 1.00 96.44 75 ASP A CA 1
ATOM 566 C C . ASP A 1 75 ? 7.590 -5.266 5.234 1.00 96.44 75 ASP A C 1
ATOM 568 O O . ASP A 1 75 ? 6.866 -5.575 4.286 1.00 96.44 75 ASP A O 1
ATOM 572 N N . GLU A 1 76 ? 7.432 -4.112 5.884 1.00 97.12 76 GLU A N 1
ATOM 573 C CA . GLU A 1 76 ? 6.412 -3.123 5.528 1.00 97.12 76 GLU A CA 1
ATOM 574 C C . GLU A 1 76 ? 6.743 -2.409 4.217 1.00 97.12 76 GLU A C 1
ATOM 576 O O . GLU A 1 76 ? 5.874 -2.283 3.352 1.00 97.12 76 GLU A O 1
ATOM 581 N N . GLN A 1 77 ? 8.008 -2.032 4.017 1.00 96.31 77 GLN A N 1
ATOM 582 C CA . GLN A 1 77 ? 8.475 -1.493 2.738 1.00 96.31 77 GLN A CA 1
ATOM 583 C C . GLN A 1 77 ? 8.247 -2.503 1.606 1.00 96.31 77 GLN A C 1
ATOM 585 O O . GLN A 1 77 ? 7.741 -2.152 0.538 1.00 96.31 77 GLN A O 1
ATOM 590 N N . LEU A 1 78 ? 8.552 -3.784 1.842 1.00 95.62 78 LEU A N 1
ATOM 591 C CA . LEU A 1 78 ? 8.303 -4.848 0.872 1.00 95.62 78 LEU A CA 1
ATOM 592 C C . LEU A 1 78 ? 6.807 -5.014 0.567 1.00 95.62 78 LEU A C 1
ATOM 594 O O . LEU A 1 78 ? 6.440 -5.209 -0.593 1.00 95.62 78 LEU A O 1
ATOM 598 N N . ALA A 1 79 ? 5.935 -4.939 1.574 1.00 97.12 79 ALA A N 1
ATOM 599 C CA . ALA A 1 79 ? 4.489 -5.033 1.384 1.00 97.12 79 ALA A CA 1
ATOM 600 C C . ALA A 1 79 ? 3.942 -3.876 0.530 1.00 97.12 79 ALA A C 1
ATOM 602 O O . ALA A 1 79 ? 3.195 -4.123 -0.422 1.00 97.12 79 ALA A O 1
ATOM 603 N N . LEU A 1 80 ? 4.372 -2.638 0.798 1.00 97.12 80 LEU A N 1
ATOM 604 C CA . LEU A 1 80 ? 4.015 -1.483 -0.031 1.00 97.12 80 LEU A CA 1
ATOM 605 C C . LEU A 1 80 ? 4.550 -1.625 -1.458 1.00 97.12 80 LEU A C 1
ATOM 607 O O . LEU A 1 80 ? 3.802 -1.413 -2.410 1.00 97.12 80 LEU A O 1
ATOM 611 N N . ASN A 1 81 ? 5.796 -2.070 -1.632 1.00 96.25 81 ASN A N 1
ATOM 612 C CA . ASN A 1 81 ? 6.365 -2.303 -2.960 1.00 96.25 81 ASN A CA 1
ATOM 613 C C . ASN A 1 81 ? 5.611 -3.385 -3.738 1.00 96.25 81 ASN A C 1
ATOM 615 O O . ASN A 1 81 ? 5.321 -3.202 -4.919 1.00 96.25 81 ASN A O 1
ATOM 619 N N . ARG A 1 82 ? 5.207 -4.484 -3.090 1.00 96.38 82 ARG A N 1
ATOM 620 C CA . ARG A 1 82 ? 4.358 -5.510 -3.722 1.00 96.38 82 ARG A CA 1
ATOM 621 C C . ARG A 1 82 ? 3.025 -4.933 -4.188 1.00 96.38 82 ARG A C 1
ATOM 623 O O . ARG A 1 82 ? 2.594 -5.221 -5.304 1.00 96.38 82 ARG A O 1
ATOM 630 N N . TYR A 1 83 ? 2.390 -4.104 -3.365 1.00 97.94 83 TYR A N 1
ATOM 631 C CA . TYR A 1 83 ? 1.142 -3.443 -3.729 1.00 97.94 83 TYR A CA 1
ATOM 632 C C . TYR A 1 83 ? 1.321 -2.450 -4.887 1.00 97.94 83 TYR A C 1
ATOM 634 O O . TYR A 1 83 ? 0.556 -2.492 -5.855 1.00 97.94 83 TYR A O 1
ATOM 642 N N . MET A 1 84 ? 2.341 -1.593 -4.838 1.00 96.38 84 MET A N 1
ATOM 643 C CA . MET A 1 84 ? 2.595 -0.592 -5.878 1.00 96.38 84 MET A CA 1
ATOM 644 C C . MET A 1 84 ? 3.001 -1.218 -7.210 1.00 96.38 84 MET A C 1
ATOM 646 O O . MET A 1 84 ? 2.605 -0.727 -8.261 1.00 96.38 84 MET A O 1
ATOM 650 N N . ASN A 1 85 ? 3.717 -2.340 -7.172 1.00 95.19 85 ASN A N 1
ATOM 651 C CA . ASN A 1 85 ? 4.141 -3.048 -8.377 1.00 95.19 85 ASN A CA 1
ATOM 652 C C . ASN A 1 85 ? 3.063 -4.014 -8.898 1.00 95.19 85 ASN A C 1
ATOM 654 O O . ASN A 1 85 ? 3.199 -4.599 -9.974 1.00 95.19 85 ASN A O 1
ATOM 658 N N . SER A 1 86 ? 1.971 -4.207 -8.150 1.00 94.00 86 SER A N 1
ATOM 659 C CA . SER A 1 86 ? 0.885 -5.084 -8.583 1.00 94.00 86 SER A CA 1
ATOM 660 C C . SER A 1 86 ? 0.229 -4.556 -9.859 1.00 94.00 86 SER A C 1
ATOM 662 O O . SER A 1 86 ? -0.028 -3.361 -10.011 1.00 94.00 86 SER A O 1
ATOM 664 N N . GLY A 1 87 ? -0.014 -5.465 -10.804 1.00 90.19 87 GLY A N 1
ATOM 665 C CA . GLY A 1 87 ? -0.575 -5.122 -12.109 1.00 90.19 87 GLY A CA 1
ATOM 666 C C . GLY A 1 87 ? 0.404 -4.455 -13.080 1.00 90.19 87 GLY A C 1
ATOM 667 O O . GLY A 1 87 ? -0.028 -4.125 -14.182 1.00 90.19 87 GLY A O 1
ATOM 668 N N . MET A 1 88 ? 1.688 -4.285 -12.723 1.00 90.69 88 MET A N 1
ATOM 669 C CA . MET A 1 88 ? 2.704 -3.852 -13.688 1.00 90.69 88 MET A CA 1
ATOM 670 C C . MET A 1 88 ? 2.789 -4.851 -14.842 1.00 90.69 88 MET A C 1
ATOM 672 O O . MET A 1 88 ? 2.858 -6.069 -14.643 1.00 90.69 88 MET A O 1
ATOM 676 N N . ASN A 1 89 ? 2.779 -4.329 -16.061 1.00 84.31 89 ASN A N 1
ATOM 677 C CA . ASN A 1 89 ? 2.894 -5.110 -17.278 1.00 84.31 89 ASN A CA 1
ATOM 678 C C . ASN A 1 89 ? 4.337 -5.067 -17.811 1.00 84.31 89 ASN A C 1
ATOM 680 O O . ASN A 1 89 ? 5.123 -4.191 -17.475 1.00 84.31 89 ASN A O 1
ATOM 684 N N . LYS A 1 90 ? 4.697 -6.031 -18.665 1.00 77.69 90 LYS A N 1
ATOM 685 C CA . LYS A 1 90 ? 6.055 -6.110 -19.237 1.00 77.69 90 LYS A CA 1
ATOM 686 C C . LYS A 1 90 ? 6.362 -5.029 -20.280 1.00 77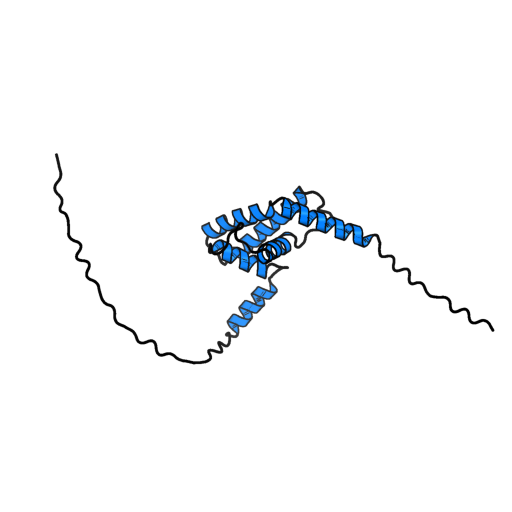.69 90 LYS A C 1
ATOM 688 O O . LYS A 1 90 ? 7.504 -4.941 -20.707 1.00 77.69 90 LYS A O 1
ATOM 693 N N . GLY A 1 91 ? 5.346 -4.303 -20.750 1.00 76.88 91 GLY A N 1
ATOM 694 C CA . GLY A 1 91 ? 5.514 -3.201 -21.697 1.00 76.88 91 GLY A CA 1
ATOM 695 C C . GLY A 1 91 ? 5.998 -1.919 -21.025 1.00 76.88 91 GLY A C 1
ATOM 696 O O . GLY A 1 91 ? 6.538 -1.073 -21.716 1.00 76.88 91 GLY A O 1
ATOM 697 N N . GLN A 1 92 ? 5.847 -1.814 -19.702 1.00 77.19 92 GLN A N 1
ATOM 698 C CA . GLN A 1 92 ? 6.337 -0.705 -18.888 1.00 77.19 92 GLN A CA 1
ATOM 699 C C . GLN A 1 92 ? 7.832 -0.895 -18.604 1.00 77.19 92 GLN A C 1
ATOM 701 O O . GLN A 1 92 ? 8.209 -1.416 -17.553 1.00 77.19 92 GLN A O 1
ATOM 706 N N . SER A 1 93 ? 8.685 -0.566 -19.573 1.00 74.81 93 SER A N 1
ATOM 707 C CA . SER A 1 93 ? 10.142 -0.724 -19.446 1.00 74.81 93 SER A CA 1
ATOM 708 C C . SER A 1 93 ? 10.851 0.550 -19.016 1.00 74.81 93 SER A C 1
ATOM 710 O O . SER A 1 93 ? 11.959 0.468 -18.484 1.00 74.81 93 SER A O 1
ATOM 7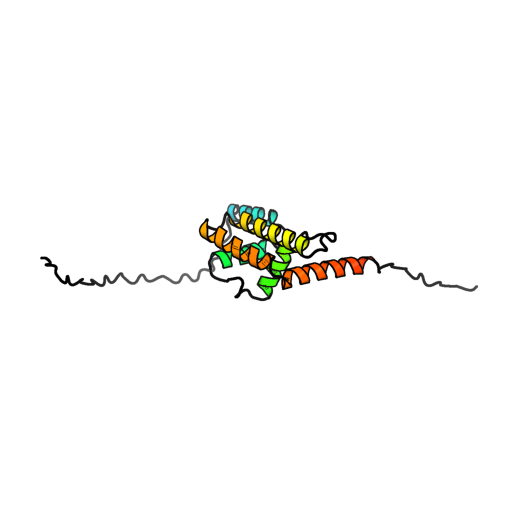12 N N . ASP A 1 94 ? 10.226 1.705 -19.232 1.00 86.81 94 ASP A N 1
ATOM 713 C CA . ASP A 1 94 ? 10.834 2.994 -18.939 1.00 86.81 94 ASP A CA 1
ATOM 714 C C . ASP A 1 94 ? 10.575 3.394 -17.483 1.00 86.81 94 ASP A C 1
ATOM 716 O O . ASP A 1 94 ? 9.496 3.156 -16.933 1.00 86.81 94 ASP A O 1
ATOM 720 N N . SER A 1 95 ? 11.569 4.030 -16.853 1.00 86.31 95 SER A N 1
ATOM 721 C CA . SER A 1 95 ? 11.500 4.441 -15.439 1.00 86.31 95 SER A CA 1
ATOM 722 C C . SER A 1 95 ? 10.255 5.298 -15.168 1.00 86.31 95 SER A C 1
ATOM 724 O O . SER A 1 95 ? 9.523 5.037 -14.219 1.00 86.31 95 SER A O 1
ATOM 726 N N . TRP A 1 96 ? 9.916 6.208 -16.091 1.00 91.25 96 TRP A N 1
ATOM 727 C CA . TRP A 1 96 ? 8.709 7.036 -16.017 1.00 91.25 96 TRP A CA 1
ATOM 728 C C . TRP A 1 96 ? 7.399 6.233 -16.056 1.00 91.25 96 TRP A C 1
ATOM 730 O O . TRP A 1 96 ? 6.452 6.571 -15.354 1.00 91.25 96 TRP A O 1
ATOM 740 N N . GLU A 1 97 ? 7.310 5.164 -16.852 1.00 92.06 97 GLU A N 1
ATOM 741 C CA . GLU A 1 97 ? 6.088 4.351 -16.927 1.00 92.06 97 GLU A CA 1
ATOM 742 C C . GLU A 1 97 ? 5.875 3.537 -15.649 1.00 92.06 97 GLU A C 1
ATOM 744 O O . GLU A 1 97 ? 4.745 3.399 -15.170 1.00 92.06 97 GLU A O 1
ATOM 749 N N . VAL A 1 98 ? 6.968 3.014 -15.086 1.00 93.69 98 VAL A N 1
ATOM 750 C CA . VAL A 1 98 ? 6.967 2.324 -13.791 1.00 93.69 98 VAL A CA 1
ATOM 751 C C . VAL A 1 98 ? 6.577 3.300 -12.686 1.00 93.69 98 VAL A C 1
ATOM 753 O O . VAL A 1 98 ? 5.704 3.006 -11.872 1.00 93.69 98 VAL A O 1
ATOM 756 N N . GLU A 1 99 ? 7.181 4.481 -12.686 1.00 94.31 99 GLU A N 1
ATOM 757 C CA . GLU A 1 99 ? 6.894 5.566 -11.758 1.00 94.31 99 GLU A CA 1
ATOM 758 C C . GLU A 1 99 ? 5.418 5.989 -11.826 1.00 94.31 99 GLU A C 1
ATOM 760 O O . GLU A 1 99 ? 4.716 5.991 -10.815 1.00 94.31 99 GLU A O 1
ATOM 765 N N . PHE A 1 100 ? 4.900 6.238 -13.031 1.00 94.31 100 PHE A N 1
ATOM 766 C CA . PHE A 1 100 ? 3.500 6.583 -13.263 1.00 94.31 100 PHE A CA 1
ATOM 767 C C . PHE A 1 100 ? 2.549 5.492 -12.757 1.00 94.31 100 PHE A C 1
ATOM 769 O O . PHE A 1 100 ? 1.546 5.788 -12.101 1.00 94.31 100 PHE A O 1
ATOM 776 N N . HIS A 1 101 ? 2.868 4.220 -13.016 1.00 95.69 101 HIS A N 1
ATOM 777 C CA . HIS A 1 101 ? 2.093 3.089 -12.511 1.00 95.69 101 HIS A CA 1
ATOM 778 C C . HIS A 1 101 ? 2.063 3.058 -10.983 1.00 95.69 101 HIS A C 1
ATOM 780 O O . HIS A 1 101 ? 0.985 2.972 -10.390 1.00 95.69 101 HIS A O 1
ATOM 786 N N . ARG A 1 102 ? 3.231 3.155 -10.339 1.00 96.50 102 ARG A N 1
ATOM 787 C CA . ARG A 1 102 ? 3.346 3.125 -8.875 1.00 96.50 102 ARG A CA 1
ATOM 788 C C . ARG A 1 102 ? 2.577 4.287 -8.245 1.00 96.50 102 ARG A C 1
ATOM 790 O O . ARG A 1 102 ? 1.807 4.058 -7.311 1.00 96.50 102 ARG A O 1
ATOM 797 N N . SER A 1 103 ? 2.674 5.490 -8.810 1.00 95.94 103 SER A N 1
ATOM 798 C CA . SER A 1 103 ? 1.923 6.666 -8.351 1.00 95.94 103 SER A CA 1
ATOM 799 C C . SER A 1 103 ? 0.412 6.501 -8.539 1.00 95.94 103 SER A C 1
ATOM 801 O O . SER A 1 103 ? -0.375 6.856 -7.660 1.00 95.94 103 SER A O 1
ATOM 803 N N . HIS A 1 104 ? -0.029 5.870 -9.631 1.00 96.19 104 HIS A N 1
ATOM 804 C CA . HIS A 1 104 ? -1.442 5.533 -9.810 1.00 96.19 104 HIS A CA 1
ATOM 805 C C . HIS A 1 104 ? -1.937 4.534 -8.752 1.00 96.19 104 HIS A C 1
ATOM 807 O O . HIS A 1 104 ? -3.038 4.689 -8.215 1.00 96.19 104 HIS A O 1
ATOM 813 N N . ARG A 1 105 ? -1.128 3.524 -8.410 1.00 97.25 105 ARG A N 1
ATOM 814 C CA . ARG A 1 105 ? -1.451 2.559 -7.346 1.00 97.25 105 ARG A CA 1
ATOM 815 C C . ARG A 1 105 ? -1.499 3.217 -5.967 1.00 97.25 105 ARG A C 1
ATOM 817 O O . ARG A 1 105 ? -2.417 2.911 -5.204 1.00 97.25 105 ARG A O 1
ATOM 824 N N . ALA A 1 106 ? -0.582 4.138 -5.667 1.00 97.06 106 ALA A N 1
ATOM 825 C CA . ALA A 1 106 ? -0.606 4.945 -4.445 1.00 97.06 106 ALA A CA 1
ATOM 826 C C . ALA A 1 106 ? -1.917 5.743 -4.324 1.00 97.06 106 ALA A C 1
ATOM 828 O O . ALA A 1 106 ? -2.613 5.631 -3.318 1.00 97.06 106 ALA A O 1
ATOM 829 N N . LEU A 1 107 ? -2.336 6.437 -5.389 1.00 96.75 107 LEU A N 1
ATOM 830 C CA . LEU A 1 107 ? -3.613 7.159 -5.412 1.00 96.75 107 LEU A CA 1
ATOM 831 C C . LEU A 1 107 ? -4.821 6.233 -5.192 1.00 96.75 107 LEU A C 1
ATOM 833 O O . LEU A 1 107 ? -5.766 6.591 -4.490 1.00 96.75 107 LEU A O 1
ATOM 837 N N . GLN A 1 108 ? -4.815 5.037 -5.786 1.00 96.75 108 GLN A N 1
ATOM 838 C CA . GLN A 1 108 ? -5.876 4.052 -5.559 1.00 96.75 108 GLN A CA 1
ATOM 839 C C . GLN A 1 108 ? -5.932 3.592 -4.098 1.00 96.75 108 GLN A C 1
ATOM 841 O O . GLN A 1 108 ? -7.028 3.393 -3.581 1.00 96.75 108 GLN A O 1
ATOM 846 N N . LEU A 1 109 ? -4.781 3.470 -3.426 1.00 97.19 109 LEU A N 1
ATOM 847 C CA . LEU A 1 109 ? -4.741 3.155 -1.998 1.00 97.19 109 LEU A CA 1
ATOM 848 C C . LEU A 1 109 ? -5.363 4.283 -1.175 1.00 97.19 109 LEU A C 1
ATOM 850 O O . LEU A 1 109 ? -6.227 4.008 -0.349 1.00 97.19 109 LEU A O 1
ATOM 854 N N . CYS A 1 110 ? -5.018 5.542 -1.464 1.00 96.38 110 CYS A N 1
ATOM 855 C CA . CYS A 1 110 ? -5.623 6.704 -0.806 1.00 96.38 110 CYS A CA 1
ATOM 856 C C . CYS A 1 110 ? -7.151 6.709 -0.947 1.00 96.38 110 CYS A C 1
ATOM 858 O O . CYS A 1 110 ? -7.852 6.869 0.045 1.00 96.38 110 CYS A O 1
ATOM 860 N N . LYS A 1 111 ? -7.694 6.427 -2.138 1.00 95.62 111 LYS A N 1
ATOM 861 C CA . LYS A 1 111 ? -9.156 6.329 -2.330 1.00 95.62 111 LYS A CA 1
ATOM 862 C C . LYS A 1 111 ? -9.805 5.269 -1.443 1.00 95.62 111 LYS A C 1
ATOM 864 O O . LYS A 1 111 ? -10.923 5.436 -0.979 1.00 95.62 111 LYS A O 1
ATOM 869 N N . ARG A 1 112 ? -9.109 4.158 -1.195 1.00 95.25 112 ARG A N 1
ATOM 870 C CA . ARG A 1 112 ? -9.593 3.103 -0.293 1.00 95.25 112 ARG A CA 1
ATOM 871 C C . ARG A 1 112 ? -9.510 3.509 1.178 1.00 95.25 112 ARG A C 1
ATOM 873 O O . ARG A 1 112 ? -10.210 2.916 1.990 1.00 95.25 112 ARG A O 1
ATOM 880 N N . MET A 1 113 ? -8.690 4.505 1.506 1.00 95.12 113 MET A N 1
ATOM 881 C CA . MET A 1 113 ? -8.540 5.052 2.852 1.00 95.12 113 MET A CA 1
ATOM 882 C C . MET A 1 113 ? -9.582 6.108 3.229 1.00 95.12 113 MET A C 1
ATOM 884 O O . MET A 1 113 ? -9.666 6.452 4.405 1.00 95.12 113 MET A O 1
ATOM 888 N N . GLU A 1 114 ? -10.390 6.593 2.281 1.00 95.00 114 GLU A N 1
ATOM 889 C CA . GLU A 1 114 ? -11.437 7.598 2.533 1.00 95.00 114 GLU A CA 1
ATOM 890 C C . GLU A 1 114 ? -12.417 7.168 3.640 1.00 95.00 114 GLU A C 1
ATOM 892 O O . GLU A 1 114 ? -12.869 7.997 4.423 1.00 95.00 114 GLU A O 1
ATOM 897 N N . ASP A 1 115 ? -12.678 5.863 3.769 1.00 92.00 115 ASP A N 1
ATOM 898 C CA . ASP A 1 115 ? -13.555 5.308 4.808 1.00 92.00 115 ASP A CA 1
ATOM 899 C C . ASP A 1 115 ? -12.909 5.274 6.212 1.00 92.00 115 ASP A C 1
ATOM 901 O O . ASP A 1 115 ? -13.596 5.002 7.201 1.00 92.00 115 ASP A O 1
ATOM 905 N N . TYR A 1 116 ? -11.594 5.503 6.320 1.00 93.56 116 TYR A N 1
ATOM 906 C CA . TYR A 1 116 ? -10.812 5.292 7.548 1.00 93.56 116 TYR A CA 1
ATOM 907 C C . TYR A 1 116 ? -10.112 6.548 8.077 1.00 93.56 116 TYR A C 1
ATOM 909 O O . TYR A 1 116 ? -9.742 6.579 9.250 1.00 93.56 116 TYR A O 1
ATOM 917 N N . CYS A 1 117 ? -9.913 7.565 7.240 1.00 95.19 117 CYS A N 1
ATOM 918 C CA . CYS A 1 117 ? -9.100 8.735 7.559 1.00 95.19 117 CYS A CA 1
ATOM 919 C C . CYS A 1 117 ? -9.893 10.037 7.419 1.00 95.19 117 CYS A C 1
ATOM 921 O O . CYS A 1 117 ? -10.798 10.149 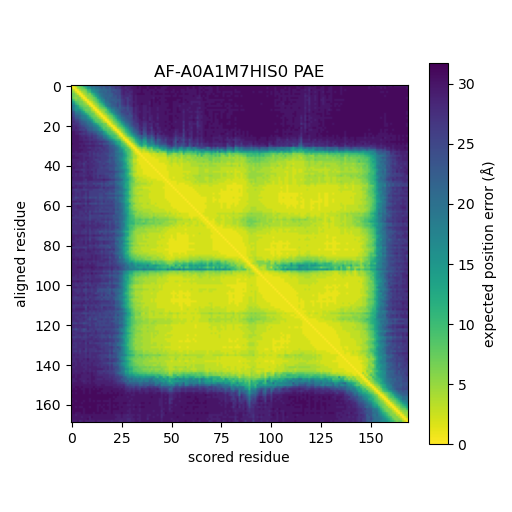6.597 1.00 95.19 117 CYS A O 1
ATOM 923 N N . ASN A 1 118 ? -9.522 11.053 8.201 1.00 95.75 118 ASN A N 1
ATOM 924 C CA . ASN A 1 118 ? -10.009 12.413 7.964 1.00 95.75 118 ASN A CA 1
ATOM 925 C C . ASN A 1 118 ? -9.251 13.093 6.805 1.00 95.75 118 ASN A C 1
ATOM 927 O O . ASN A 1 118 ? -8.228 12.595 6.339 1.00 95.75 118 ASN A O 1
ATOM 931 N N . GLU A 1 119 ? -9.737 14.251 6.355 1.00 95.12 119 GLU A N 1
ATOM 932 C CA . GLU A 1 119 ? -9.190 14.970 5.193 1.00 95.12 119 GLU A CA 1
ATOM 933 C C . GLU A 1 119 ? -7.694 15.307 5.331 1.00 95.12 119 GLU A C 1
ATOM 935 O O . GLU A 1 119 ? -6.923 15.108 4.393 1.00 95.12 119 GLU A O 1
ATOM 940 N N . LEU A 1 120 ? -7.257 15.755 6.513 1.00 95.00 120 LEU A N 1
ATOM 941 C CA . LEU A 1 120 ? -5.852 16.097 6.754 1.00 95.00 120 LEU A CA 1
ATOM 942 C C . LEU A 1 120 ? -4.957 14.855 6.757 1.00 95.00 120 LEU A C 1
ATOM 944 O O . LEU A 1 120 ? -3.869 14.882 6.186 1.00 95.00 120 LEU A O 1
ATOM 948 N N . GLN A 1 121 ? -5.426 13.759 7.358 1.00 95.88 121 GLN A N 1
ATOM 949 C CA . GLN A 1 121 ? -4.734 12.472 7.319 1.00 95.88 121 GLN A CA 1
ATOM 950 C C . GLN A 1 121 ? -4.619 11.942 5.890 1.00 95.88 121 GLN A C 1
ATOM 952 O O . GLN A 1 121 ? -3.561 11.449 5.509 1.00 95.88 121 GLN A O 1
ATOM 957 N N . LEU A 1 122 ? -5.685 12.071 5.094 1.00 96.31 122 LEU A N 1
ATOM 958 C CA . LEU A 1 122 ? -5.705 11.616 3.709 1.00 96.31 122 LEU A CA 1
ATOM 959 C C . LEU A 1 122 ? -4.732 12.415 2.828 1.00 96.31 122 LEU A C 1
ATOM 961 O O . LEU A 1 122 ? -4.062 11.841 1.971 1.00 96.31 122 LEU A O 1
ATOM 965 N N . LEU A 1 123 ? -4.615 13.727 3.055 1.00 95.25 123 LEU A N 1
ATOM 966 C CA . LEU A 1 123 ? -3.640 14.560 2.354 1.00 95.25 123 LEU A CA 1
ATOM 967 C C . LEU A 1 123 ? -2.201 14.201 2.746 1.00 95.25 123 LEU A C 1
ATOM 969 O O . LEU A 1 123 ? -1.355 14.052 1.867 1.00 95.25 123 LEU A O 1
ATOM 973 N N . ALA A 1 124 ? -1.933 14.036 4.044 1.00 94.56 124 ALA A N 1
ATOM 974 C CA . ALA A 1 124 ? -0.609 13.663 4.536 1.00 94.56 124 ALA A CA 1
ATOM 975 C C . ALA A 1 124 ? -0.165 12.307 3.964 1.00 94.56 124 ALA A C 1
ATOM 977 O O . ALA A 1 124 ? 0.895 12.212 3.351 1.00 94.56 124 ALA A O 1
ATOM 978 N N . ILE A 1 125 ? -1.024 11.284 4.049 1.00 95.75 125 ILE A N 1
ATOM 979 C CA . ILE A 1 125 ? -0.683 9.958 3.528 1.00 95.75 125 ILE A CA 1
ATOM 980 C C . ILE A 1 125 ? -0.550 9.943 2.004 1.00 95.75 125 ILE A C 1
ATOM 982 O O . ILE A 1 125 ? 0.238 9.171 1.465 1.00 95.75 125 ILE A O 1
ATOM 986 N N . PHE A 1 126 ? -1.297 10.790 1.289 1.00 95.25 126 PHE A N 1
ATOM 987 C CA . PHE A 1 126 ? -1.137 10.920 -0.154 1.00 95.25 126 PHE A CA 1
ATOM 988 C C . PHE A 1 126 ? 0.257 11.430 -0.513 1.00 95.25 126 PHE A C 1
ATOM 990 O O . PHE A 1 126 ? 0.881 10.861 -1.407 1.00 95.25 126 PHE A O 1
ATOM 997 N N . VAL A 1 127 ? 0.756 12.453 0.188 1.00 94.88 127 VAL A N 1
ATOM 998 C CA . VAL A 1 127 ? 2.125 12.952 -0.006 1.00 94.88 127 VAL A CA 1
ATOM 999 C C . VAL A 1 127 ? 3.130 11.835 0.268 1.00 94.88 127 VAL A C 1
ATOM 1001 O O . VAL A 1 127 ? 3.945 11.537 -0.605 1.00 94.88 127 VAL A O 1
ATOM 1004 N N . ASP A 1 128 ? 2.995 11.145 1.400 1.00 95.75 128 ASP A N 1
ATOM 1005 C CA . ASP A 1 128 ? 3.942 10.107 1.812 1.00 95.75 128 ASP A CA 1
ATOM 1006 C C . ASP A 1 128 ? 3.974 8.901 0.858 1.00 95.75 128 ASP A C 1
ATOM 1008 O O . ASP A 1 128 ? 5.032 8.436 0.430 1.00 95.75 128 ASP A O 1
ATOM 1012 N N . LEU A 1 129 ? 2.805 8.376 0.482 1.00 96.38 129 LEU A N 1
ATOM 1013 C CA . LEU A 1 129 ? 2.716 7.244 -0.444 1.00 96.38 129 LEU A CA 1
ATOM 1014 C C . LEU A 1 129 ? 3.209 7.614 -1.841 1.00 96.38 129 LEU A C 1
ATOM 1016 O O . LEU A 1 129 ? 3.760 6.767 -2.544 1.00 96.38 129 LEU A O 1
ATOM 1020 N N . THR A 1 130 ? 3.009 8.866 -2.243 1.00 95.19 130 THR A N 1
ATOM 1021 C CA . THR A 1 130 ? 3.487 9.379 -3.523 1.00 95.19 130 THR A CA 1
ATOM 1022 C C . THR A 1 130 ? 5.009 9.518 -3.511 1.00 95.19 130 THR A C 1
ATOM 1024 O O . THR A 1 130 ? 5.664 9.056 -4.440 1.00 95.19 130 THR A O 1
ATOM 1027 N N . GLU A 1 131 ? 5.600 10.038 -2.433 1.00 95.06 131 GLU A N 1
ATOM 1028 C CA . GLU A 1 131 ? 7.056 10.055 -2.245 1.00 95.06 131 GLU A CA 1
ATOM 1029 C C . GLU A 1 131 ? 7.650 8.637 -2.299 1.00 95.06 131 GLU A C 1
ATOM 1031 O O . GLU A 1 131 ? 8.625 8.385 -3.013 1.00 95.06 131 GLU A O 1
ATOM 1036 N N . PHE A 1 132 ? 7.016 7.667 -1.635 1.00 95.38 132 PHE A N 1
ATOM 1037 C CA . PHE A 1 132 ? 7.449 6.268 -1.683 1.00 95.38 132 PHE A CA 1
ATOM 1038 C C . PHE A 1 132 ? 7.311 5.645 -3.090 1.00 95.38 132 PHE A C 1
ATOM 1040 O O . PHE A 1 132 ? 8.161 4.852 -3.520 1.00 95.38 132 PHE A O 1
ATOM 1047 N N . ALA A 1 133 ? 6.271 6.019 -3.842 1.00 95.44 133 ALA A N 1
ATOM 1048 C CA . ALA A 1 133 ? 6.067 5.600 -5.231 1.00 95.44 133 ALA A CA 1
ATOM 1049 C C . ALA A 1 133 ? 7.096 6.207 -6.202 1.00 95.44 133 ALA A C 1
ATOM 1051 O O . ALA A 1 133 ? 7.461 5.559 -7.186 1.00 95.44 133 ALA A O 1
ATOM 1052 N N . PHE A 1 134 ? 7.609 7.399 -5.898 1.00 93.62 134 PHE A N 1
ATOM 1053 C CA . PHE A 1 134 ? 8.663 8.073 -6.658 1.00 93.62 134 PHE A CA 1
ATOM 1054 C C . PHE A 1 134 ? 10.083 7.669 -6.246 1.00 93.62 134 PHE A C 1
ATOM 1056 O O . PHE A 1 134 ? 11.050 8.042 -6.909 1.00 93.62 134 PHE A O 1
ATOM 1063 N N . ASN A 1 135 ? 10.242 6.880 -5.179 1.00 94.81 135 ASN A N 1
ATOM 1064 C CA . ASN A 1 135 ? 11.558 6.446 -4.727 1.00 94.81 135 ASN A CA 1
ATOM 1065 C C . ASN A 1 135 ? 12.311 5.688 -5.837 1.00 94.81 135 ASN A C 1
ATOM 1067 O O . ASN A 1 135 ? 11.925 4.579 -6.220 1.00 94.81 135 ASN A O 1
ATOM 1071 N N . THR A 1 136 ? 13.414 6.274 -6.311 1.00 92.44 136 THR A N 1
ATOM 1072 C CA . THR A 1 136 ? 14.183 5.782 -7.462 1.00 92.44 136 THR A CA 1
ATOM 1073 C C . THR A 1 136 ? 14.718 4.367 -7.257 1.00 92.44 136 THR A C 1
ATOM 1075 O O . THR A 1 136 ? 14.725 3.578 -8.197 1.00 92.44 136 THR A O 1
ATOM 1078 N N . ALA A 1 137 ? 15.126 4.005 -6.036 1.00 92.88 137 ALA A N 1
ATOM 1079 C CA . ALA A 1 137 ? 15.633 2.662 -5.765 1.00 92.88 137 ALA A CA 1
ATOM 1080 C C . ALA A 1 137 ? 14.535 1.608 -5.965 1.00 92.88 137 ALA A C 1
ATOM 1082 O O . ALA A 1 137 ? 14.765 0.586 -6.609 1.00 92.88 137 ALA A O 1
ATOM 1083 N N . HIS A 1 138 ? 13.324 1.887 -5.479 1.00 92.62 138 HIS A N 1
ATOM 1084 C CA . HIS A 1 138 ? 12.186 0.989 -5.653 1.00 92.62 138 HIS A CA 1
ATOM 1085 C C . HIS A 1 138 ? 11.667 0.951 -7.098 1.00 92.62 138 HIS A C 1
ATOM 1087 O O . HIS A 1 138 ? 11.262 -0.115 -7.564 1.00 92.62 138 HIS A O 1
ATOM 1093 N N . VAL A 1 139 ? 11.703 2.078 -7.822 1.00 92.44 139 VAL A N 1
ATOM 1094 C CA . VAL A 1 139 ? 11.358 2.127 -9.257 1.00 92.44 139 VAL A CA 1
ATOM 1095 C C . VAL A 1 139 ? 12.308 1.241 -10.063 1.00 92.44 139 VAL A C 1
ATOM 1097 O O . VAL A 1 139 ? 11.860 0.372 -10.811 1.00 92.44 139 VAL A O 1
ATOM 1100 N N . GLU A 1 140 ? 13.617 1.403 -9.877 1.00 92.19 140 GLU A N 1
ATOM 1101 C CA . GLU A 1 140 ? 14.611 0.626 -10.619 1.00 92.19 140 GLU A CA 1
ATOM 1102 C C . GLU A 1 140 ? 14.599 -0.859 -10.230 1.00 92.19 140 GLU A C 1
ATOM 1104 O O . GLU A 1 140 ? 14.752 -1.724 -11.095 1.00 92.19 140 GLU A O 1
ATOM 1109 N N . GLU A 1 141 ? 14.341 -1.186 -8.961 1.00 92.06 141 GLU A N 1
ATOM 1110 C CA . GLU A 1 141 ? 14.135 -2.572 -8.528 1.00 92.06 141 GLU A CA 1
ATOM 1111 C C . GLU A 1 141 ? 12.927 -3.210 -9.231 1.00 92.06 141 GLU A C 1
ATOM 1113 O O . GLU A 1 141 ? 13.022 -4.329 -9.749 1.00 92.06 141 GLU A O 1
ATOM 1118 N N . ALA A 1 142 ? 11.801 -2.494 -9.295 1.00 89.81 142 ALA A N 1
ATOM 1119 C CA . ALA A 1 142 ? 10.599 -2.957 -9.980 1.00 89.81 142 ALA A CA 1
ATOM 1120 C C . ALA A 1 142 ? 10.862 -3.183 -11.478 1.00 89.81 142 ALA A C 1
ATOM 1122 O O . ALA A 1 142 ? 10.498 -4.228 -12.027 1.00 89.81 142 ALA A O 1
ATOM 1123 N N . ARG A 1 143 ? 11.563 -2.242 -12.119 1.00 89.06 143 ARG A N 1
ATOM 1124 C CA . ARG A 1 143 ? 11.961 -2.301 -13.531 1.00 89.06 143 ARG A CA 1
ATOM 1125 C C . ARG A 1 143 ? 12.870 -3.501 -13.818 1.00 89.06 143 ARG A C 1
ATOM 1127 O O . ARG A 1 143 ? 12.581 -4.299 -14.710 1.00 89.06 143 ARG A O 1
ATOM 1134 N N . ALA A 1 144 ? 13.907 -3.710 -13.006 1.00 87.75 144 ALA A N 1
ATOM 1135 C CA . ALA A 1 144 ? 14.796 -4.870 -13.114 1.00 87.75 144 ALA A CA 1
ATOM 1136 C C . ALA A 1 144 ? 14.049 -6.202 -12.898 1.00 87.75 144 ALA A C 1
ATOM 1138 O O . ALA A 1 144 ? 14.372 -7.225 -13.511 1.00 87.75 144 ALA A O 1
ATOM 1139 N N . GLY A 1 145 ? 13.026 -6.207 -12.038 1.00 85.06 145 GLY A N 1
ATOM 1140 C CA . GLY A 1 145 ? 12.119 -7.340 -11.865 1.00 85.06 145 GLY A CA 1
ATOM 1141 C C . GLY A 1 145 ? 11.396 -7.720 -13.161 1.00 85.06 145 GLY A C 1
ATOM 1142 O O . GLY A 1 145 ? 11.321 -8.905 -13.493 1.00 85.06 145 GLY A O 1
ATOM 1143 N N . LEU A 1 146 ? 10.926 -6.738 -13.935 1.00 82.50 146 LEU A N 1
ATOM 1144 C CA . LEU A 1 146 ? 10.256 -6.976 -15.218 1.00 82.50 146 LEU A CA 1
ATOM 1145 C C . LEU A 1 146 ? 11.198 -7.574 -16.273 1.00 82.50 146 LEU A C 1
ATOM 1147 O O . LEU A 1 146 ? 10.817 -8.534 -16.952 1.00 82.50 146 LEU A O 1
ATOM 1151 N N . GLU A 1 147 ? 12.436 -7.078 -16.368 1.00 71.75 147 GLU A N 1
ATOM 1152 C CA . GLU A 1 147 ? 13.458 -7.593 -17.294 1.00 71.75 147 GLU A CA 1
ATOM 1153 C C . GLU A 1 147 ? 13.758 -9.081 -17.050 1.00 71.75 147 GLU A C 1
ATOM 1155 O O . GLU A 1 147 ? 13.818 -9.882 -17.989 1.00 71.75 147 GLU A O 1
ATOM 1160 N N . LYS A 1 148 ? 13.852 -9.498 -15.781 1.00 71.69 148 LYS A N 1
ATOM 1161 C CA . LYS A 1 148 ? 14.063 -10.910 -15.410 1.00 71.69 148 LYS A CA 1
ATOM 1162 C C . LYS A 1 148 ? 12.914 -11.810 -15.868 1.00 71.69 148 LYS A C 1
ATOM 1164 O O . LYS A 1 148 ? 13.154 -12.924 -16.342 1.00 71.69 148 LYS A O 1
ATOM 1169 N N . ILE A 1 149 ? 11.668 -11.342 -15.762 1.00 62.69 149 ILE A N 1
ATOM 1170 C CA . ILE A 1 149 ? 10.476 -12.087 -16.209 1.00 62.69 149 ILE A CA 1
ATOM 1171 C C . ILE A 1 149 ? 10.390 -12.100 -17.749 1.00 62.69 149 ILE A C 1
ATOM 1173 O O . ILE A 1 149 ? 9.802 -13.012 -18.343 1.00 62.69 149 ILE A O 1
ATOM 1177 N N . ALA A 1 150 ? 10.940 -11.097 -18.436 1.00 59.91 150 ALA A N 1
ATOM 1178 C CA . ALA A 1 150 ? 11.071 -11.105 -19.891 1.00 59.91 150 ALA A CA 1
ATOM 1179 C C . ALA A 1 150 ? 12.111 -12.144 -20.355 1.00 59.91 150 ALA A C 1
ATOM 1181 O O . ALA A 1 150 ? 11.786 -12.977 -21.200 1.00 59.91 150 ALA A O 1
ATOM 1182 N N . GLY A 1 151 ? 13.297 -12.176 -19.736 1.00 56.06 151 GLY A N 1
ATOM 1183 C CA . GLY A 1 151 ? 14.386 -13.097 -20.092 1.00 56.06 151 GLY A CA 1
ATOM 1184 C C . GLY A 1 151 ? 14.117 -14.578 -19.789 1.00 56.06 151 GLY A C 1
ATOM 1185 O O . GLY A 1 151 ? 14.599 -15.455 -20.500 1.00 56.06 151 GLY A O 1
ATOM 1186 N N . THR A 1 152 ? 13.293 -14.890 -18.784 1.00 53.88 152 THR A N 1
ATOM 1187 C CA . THR A 1 152 ? 12.949 -16.284 -18.427 1.00 53.88 152 THR A CA 1
ATOM 1188 C C . THR A 1 152 ? 11.985 -16.962 -19.403 1.00 53.88 152 THR A C 1
ATOM 1190 O O . THR A 1 152 ? 11.878 -18.187 -19.396 1.00 53.88 152 THR A O 1
ATOM 1193 N N . ARG A 1 153 ? 11.290 -16.217 -20.276 1.00 48.25 153 ARG A N 1
ATOM 1194 C CA . ARG A 1 153 ? 10.313 -16.804 -21.213 1.00 48.25 153 ARG A CA 1
ATOM 1195 C C . ARG A 1 153 ? 10.920 -17.227 -22.561 1.00 48.25 153 ARG A C 1
ATOM 1197 O O . ARG A 1 153 ? 10.243 -17.908 -23.323 1.00 48.25 153 ARG A O 1
ATOM 1204 N N . THR A 1 154 ? 12.183 -16.893 -22.834 1.00 49.09 154 THR A N 1
ATOM 1205 C CA . THR A 1 154 ? 12.875 -17.203 -24.104 1.00 49.09 154 THR A CA 1
ATOM 1206 C C . THR A 1 154 ? 13.766 -18.454 -24.046 1.00 49.09 154 THR A C 1
ATOM 1208 O O . THR A 1 154 ? 14.419 -18.771 -25.035 1.00 49.09 154 THR A O 1
ATOM 1211 N N . GLY A 1 155 ? 13.800 -19.183 -22.919 1.00 48.25 155 GLY A N 1
ATOM 1212 C CA . GLY A 1 155 ? 14.749 -20.290 -22.697 1.00 48.25 155 GLY A CA 1
ATOM 1213 C C . GLY A 1 155 ? 14.169 -21.668 -22.357 1.00 48.25 155 GLY A C 1
ATOM 1214 O O . GLY A 1 155 ? 14.922 -22.636 -22.353 1.00 48.25 155 GLY A O 1
ATOM 1215 N N . GLN A 1 156 ? 12.865 -21.819 -22.100 1.00 45.69 156 GLN A N 1
ATOM 1216 C CA . GLN A 1 156 ? 12.304 -23.123 -21.714 1.00 45.69 156 GLN A CA 1
ATOM 1217 C C . GLN A 1 156 ? 11.662 -23.841 -22.911 1.00 45.69 156 GLN A C 1
ATOM 1219 O O . GLN A 1 156 ? 10.452 -24.055 -22.956 1.00 45.69 156 GLN A O 1
ATOM 1224 N N . SER A 1 157 ? 12.476 -24.236 -23.894 1.00 38.69 157 SER A N 1
ATOM 1225 C CA . SER A 1 157 ? 12.085 -25.344 -24.770 1.00 38.69 157 SER A CA 1
ATOM 1226 C C . SER A 1 157 ? 12.311 -26.633 -23.990 1.00 38.69 157 SER A C 1
ATOM 1228 O O . SER A 1 157 ? 13.444 -27.085 -23.828 1.00 38.69 157 SER A O 1
ATOM 1230 N N . ILE A 1 158 ? 11.239 -27.206 -23.440 1.00 46.56 158 ILE A N 1
ATOM 1231 C CA . ILE A 1 158 ? 11.274 -28.577 -22.933 1.00 46.56 158 ILE A CA 1
ATOM 1232 C C . ILE A 1 158 ? 11.344 -29.485 -24.165 1.00 46.56 158 ILE A C 1
ATOM 1234 O O . ILE A 1 158 ? 10.332 -29.973 -24.659 1.00 46.56 158 ILE A O 1
ATOM 1238 N N . LEU A 1 159 ? 12.553 -29.693 -24.687 1.00 36.62 159 LEU A N 1
ATOM 1239 C CA . LEU A 1 159 ? 12.837 -30.846 -25.527 1.00 36.62 159 LEU A CA 1
ATOM 1240 C C . LEU A 1 159 ? 12.853 -32.062 -24.601 1.00 36.62 159 LEU A C 1
ATOM 1242 O O . LEU A 1 159 ? 13.845 -32.351 -23.934 1.00 36.62 159 LEU A O 1
ATOM 1246 N N . THR A 1 160 ? 11.727 -32.766 -24.529 1.00 39.41 160 THR A N 1
ATOM 1247 C CA . THR A 1 160 ? 11.693 -34.128 -24.002 1.00 39.41 160 THR A CA 1
ATOM 1248 C C . THR A 1 160 ? 12.586 -34.994 -24.886 1.00 39.41 160 THR A C 1
ATOM 1250 O O . THR A 1 160 ? 12.195 -35.391 -25.982 1.00 39.41 160 THR A O 1
ATOM 1253 N N . SER A 1 161 ? 13.800 -35.268 -24.413 1.00 40.88 161 SER A N 1
ATOM 1254 C CA . SER A 1 161 ? 14.630 -36.358 -24.917 1.00 40.88 161 SER A CA 1
ATOM 1255 C C . SER A 1 161 ? 13.899 -37.672 -24.633 1.00 40.88 161 SER A C 1
ATOM 1257 O O . SER A 1 161 ? 13.911 -38.178 -23.511 1.00 40.88 161 SER A O 1
ATOM 1259 N N . VAL A 1 162 ? 13.193 -38.196 -25.636 1.00 43.41 162 VAL A N 1
ATOM 1260 C CA . VAL A 1 162 ? 12.753 -39.592 -25.644 1.00 43.41 162 VAL A CA 1
ATOM 1261 C C . VAL A 1 162 ? 13.995 -40.421 -25.946 1.00 43.41 162 VAL A C 1
ATOM 1263 O O . VAL A 1 162 ? 14.461 -40.481 -27.083 1.00 43.41 162 VAL A O 1
ATOM 1266 N N . ALA A 1 163 ? 14.557 -41.018 -24.897 1.00 42.94 163 ALA A N 1
ATOM 1267 C CA . ALA A 1 163 ? 15.618 -42.004 -25.006 1.00 42.94 163 ALA A CA 1
ATOM 1268 C C . ALA A 1 163 ? 15.138 -43.169 -25.887 1.00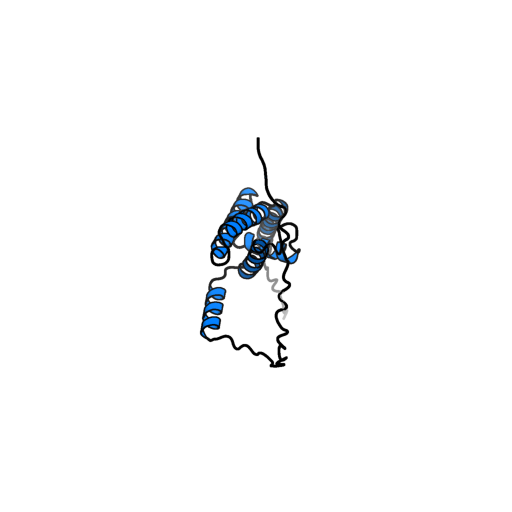 42.94 163 ALA A C 1
ATOM 1270 O O . ALA A 1 163 ? 14.151 -43.839 -25.579 1.00 42.94 163 ALA A O 1
ATOM 1271 N N . GLY A 1 164 ? 15.828 -43.382 -27.006 1.00 39.84 164 GLY A N 1
ATOM 1272 C CA . GLY A 1 164 ? 15.600 -44.520 -27.883 1.00 39.84 164 GLY A CA 1
ATOM 1273 C C . GLY A 1 164 ? 15.995 -45.818 -27.188 1.00 39.84 164 GLY A C 1
ATOM 1274 O O . GLY A 1 164 ? 17.171 -46.047 -26.924 1.00 39.84 164 GLY A O 1
ATO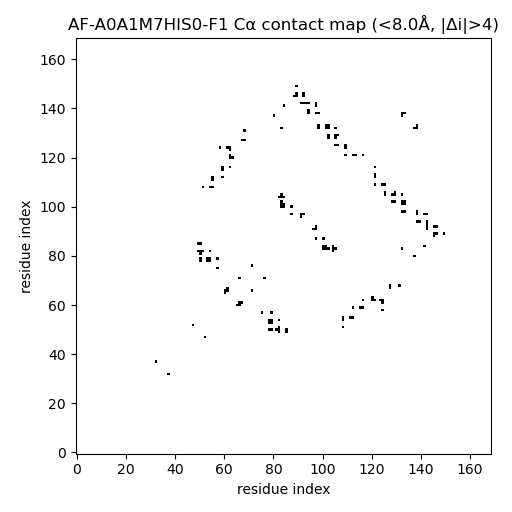M 1275 N N . ASN A 1 165 ? 15.019 -46.689 -26.938 1.00 41.69 165 ASN A N 1
ATOM 127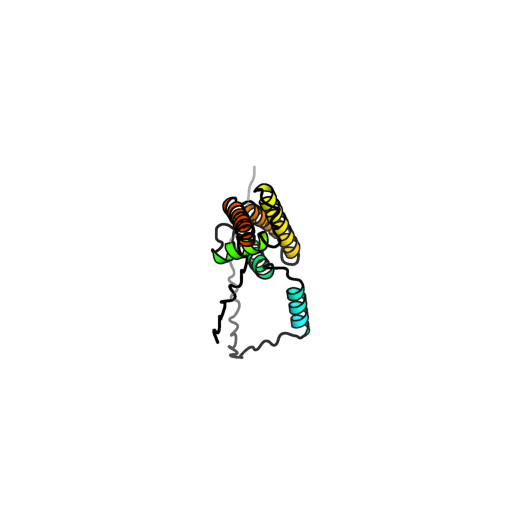6 C CA . ASN A 1 165 ? 15.278 -48.101 -26.682 1.00 41.69 165 ASN A CA 1
ATOM 1277 C C . ASN A 1 165 ? 15.303 -48.837 -28.024 1.00 41.69 165 ASN A C 1
ATOM 1279 O O . ASN A 1 165 ? 14.265 -49.215 -28.566 1.00 41.69 165 ASN A O 1
ATOM 1283 N N . SER A 1 166 ? 16.499 -49.051 -28.562 1.00 46.47 166 SER A N 1
ATOM 1284 C CA . SER A 1 166 ? 16.737 -50.035 -29.614 1.00 46.47 166 SER A CA 1
ATOM 1285 C C . SER A 1 166 ? 16.809 -51.431 -28.989 1.00 46.47 166 SER A C 1
ATOM 1287 O O . SER A 1 166 ? 17.815 -51.802 -28.390 1.00 46.47 166 SER A O 1
ATOM 1289 N N . VAL A 1 167 ? 15.726 -52.199 -29.131 1.00 46.84 167 VAL A N 1
ATOM 1290 C CA . VAL A 1 167 ? 15.717 -53.655 -28.935 1.00 46.84 167 VAL A CA 1
ATOM 1291 C C . VAL A 1 167 ? 16.178 -54.289 -30.246 1.00 46.84 167 VAL A C 1
ATOM 1293 O O . VAL A 1 167 ? 15.444 -54.277 -31.233 1.00 46.84 167 VAL A O 1
ATOM 1296 N N . THR A 1 168 ? 17.395 -54.823 -30.277 1.00 49.69 168 THR A N 1
ATOM 1297 C CA . THR A 1 168 ? 17.851 -55.713 -31.352 1.00 49.69 168 THR A CA 1
ATOM 1298 C C . THR A 1 168 ? 17.306 -57.119 -31.115 1.00 49.69 168 THR A C 1
ATOM 1300 O O . THR A 1 168 ? 17.509 -57.687 -30.041 1.00 49.69 168 THR A O 1
ATOM 1303 N N . LYS A 1 169 ? 16.592 -57.639 -32.117 1.00 44.72 169 LYS A N 1
ATOM 1304 C CA . LYS A 1 169 ? 16.339 -59.070 -32.319 1.00 44.72 169 LYS A CA 1
ATOM 1305 C C . LYS A 1 169 ? 17.559 -59.732 -32.944 1.00 44.72 169 LYS A C 1
ATOM 1307 O O . LYS A 1 169 ? 18.254 -59.026 -33.708 1.00 44.72 169 LYS A O 1
#

Mean predicted aligned error: 14.69 Å

pLDDT: mean 77.75, std 23.58, range [34.66, 97.94]

Nearest PDB structures (foldseek):
  7y5e-assembly1_QL  TM=2.101E-01  e=5.042E+00  Porphyridium purpureum

Radius of gyration: 29.03 Å; Cα contacts (8 Å, |Δi|>4): 98; chains: 1; bounding box: 41×115×77 Å

Organism: Xylanibacter ruminicola (NCBI:txid839)

Sequence (169 aa):
MANETIFARQDNKVVAVADSTRKESTGKVSKTLSDMEAKVIRRFLQNLGPYEADALRIAIAMADGKVDITTLTSDEQLALNRYMNSGMNKGQSDSWEVEFHRSHRALQLCKRMEDYCNELQLLAIFVDLTEFAFNTAHVEEARAGLEKIAGTRTGQSILTSVAGNSVTK

Solvent-accessible surface area (backbone atoms only — not comparable to full-atom values): 10544 Å² total; per-residue (Å²): 134,87,82,89,83,82,89,76,82,77,81,82,76,80,76,85,77,79,90,73,87,74,79,84,71,93,62,87,79,78,76,75,74,49,75,64,57,52,50,51,52,51,54,52,62,72,68,53,59,77,50,40,66,60,32,50,55,51,52,51,37,35,51,69,67,75,40,47,92,89,67,54,49,74,69,53,50,49,38,43,49,54,30,30,53,53,87,69,56,80,84,50,71,47,70,66,51,42,30,51,47,16,37,51,40,33,53,54,50,49,65,68,37,60,89,78,45,54,74,67,37,49,51,53,42,45,53,52,42,38,53,61,27,62,32,62,70,60,39,52,52,53,43,53,52,43,52,54,62,56,62,62,72,77,68,77,76,83,75,78,80,76,79,83,81,82,81,81,130

Secondary structure (DSSP, 8-state):
----------------------------------HHHHHHHHHHHHT--TTHHHHHHHHHHHHTTS--TTT--HHHHHHHHHHHHTT--TT--SHHHHHHHHHHHHHHHHHHHTTT--HHHHHHHHHHHHHHHH-HHHHHHHHHHHHHHHHGGGS--------------

Foldseek 3Di:
DDDDDDDDDDPPPPPDDDDDDDDDDPDPPPPDDDPVNVVVVVVVVVPDDPLLVLLLVVLLCVLVVVDAPVRDDPVSLVSLLRQLLPPPDLVQQDLVSSLVSSLVSQVVSLVVCPVPHDPVSSVVSNVRSNVSSNPSVSSVVSNVVSVVVVVVVVPDPPPPPPDDDDDDD